Protein AF-A0A7U9MTB2-F1 (afdb_monomer_lite)

Foldseek 3Di:
DDKDKDKDDDPDDPPAAFPAKDKDWDWDQDPNDIDIDIDIDGDPDHDDDPDPIDMDMDDDDD

Structure (mmCIF, N/CA/C/O backbone):
data_AF-A0A7U9MTB2-F1
#
_entry.id   AF-A0A7U9MTB2-F1
#
loop_
_atom_site.group_PDB
_atom_site.id
_atom_site.type_symbol
_atom_site.label_atom_id
_atom_site.label_alt_id
_atom_site.label_comp_id
_atom_site.label_asym_id
_atom_site.label_entity_id
_atom_site.label_seq_id
_atom_site.pdbx_PDB_ins_code
_atom_site.Cartn_x
_atom_site.Cartn_y
_atom_site.Cartn_z
_atom_site.occupancy
_atom_site.B_iso_or_equiv
_atom_site.auth_seq_id
_atom_site.auth_comp_id
_atom_site.auth_asym_id
_atom_site.auth_atom_id
_atom_site.pdbx_PDB_model_num
ATOM 1 N N . MET A 1 1 ? -11.082 6.009 37.037 1.00 84.00 1 MET A N 1
ATOM 2 C CA . MET A 1 1 ? -10.739 6.127 35.606 1.00 84.00 1 MET A CA 1
ATOM 3 C C . MET A 1 1 ? -11.773 5.365 34.796 1.00 84.00 1 MET A C 1
ATOM 5 O O . MET A 1 1 ? -12.004 4.200 35.100 1.00 84.00 1 MET A O 1
ATOM 9 N N . PHE A 1 2 ? -12.412 5.997 33.815 1.00 88.19 2 PHE A N 1
ATOM 10 C CA . PHE A 1 2 ? -13.366 5.343 32.916 1.00 88.19 2 PHE A CA 1
ATOM 11 C C . PHE A 1 2 ? -13.033 5.656 31.456 1.00 88.19 2 PHE A C 1
ATOM 13 O O . PHE A 1 2 ? -12.527 6.736 31.146 1.00 88.19 2 PHE A O 1
ATOM 20 N N . CYS A 1 3 ? -13.291 4.698 30.561 1.00 90.88 3 CYS A N 1
ATOM 21 C CA . CYS A 1 3 ? -13.103 4.879 29.125 1.00 90.88 3 CYS A CA 1
ATOM 22 C C . CYS A 1 3 ? -14.439 4.797 28.386 1.00 90.88 3 CYS A C 1
ATOM 24 O O . CYS A 1 3 ? -15.279 3.951 28.693 1.00 90.88 3 CYS A O 1
ATOM 26 N N . PHE A 1 4 ? -14.603 5.658 27.391 1.00 92.69 4 PHE A N 1
ATOM 27 C CA . PHE A 1 4 ? -15.737 5.682 26.482 1.00 92.69 4 PHE A CA 1
ATOM 28 C C . PHE A 1 4 ? -15.240 5.391 25.064 1.00 92.69 4 PHE A C 1
ATOM 30 O O . PHE A 1 4 ? -14.328 6.062 24.573 1.00 92.69 4 PHE A O 1
ATOM 37 N N . ILE A 1 5 ? -15.816 4.372 24.423 1.00 93.38 5 ILE A N 1
ATOM 38 C CA . ILE A 1 5 ? -15.473 3.946 23.062 1.00 93.38 5 ILE A CA 1
ATOM 39 C C . ILE A 1 5 ? -16.716 4.106 22.195 1.00 93.38 5 ILE A C 1
ATOM 41 O O . ILE A 1 5 ? -17.753 3.510 22.476 1.00 93.38 5 ILE A O 1
ATOM 45 N N . GLN A 1 6 ? -16.598 4.886 21.125 1.00 92.12 6 GLN A N 1
ATOM 46 C CA . GLN A 1 6 ? -17.676 5.119 20.170 1.00 92.12 6 GLN A CA 1
ATOM 47 C C . GLN A 1 6 ? -17.228 4.719 18.762 1.00 92.12 6 GLN A C 1
ATOM 49 O O . GLN A 1 6 ? -16.176 5.167 18.305 1.00 92.12 6 GLN A O 1
ATOM 54 N N . GLU A 1 7 ? -18.027 3.905 18.068 1.00 91.25 7 GLU A N 1
ATOM 55 C CA . GLU A 1 7 ? -17.861 3.652 16.629 1.00 91.25 7 GLU A CA 1
ATOM 56 C C . GLU A 1 7 ? -18.259 4.911 15.846 1.00 91.25 7 GLU A C 1
ATOM 58 O O . GLU A 1 7 ? -19.281 5.539 16.132 1.00 91.25 7 GLU A O 1
ATOM 63 N N . VAL A 1 8 ? -17.431 5.315 14.886 1.00 89.38 8 VAL A N 1
ATOM 64 C CA . VAL A 1 8 ? -17.659 6.499 14.050 1.00 89.38 8 VAL A CA 1
ATOM 65 C C . VAL A 1 8 ? -17.578 6.118 12.577 1.00 89.38 8 VAL A C 1
ATOM 67 O O . VAL A 1 8 ? -16.946 5.129 12.216 1.00 89.38 8 VAL A O 1
ATOM 70 N N . GLU A 1 9 ? -18.208 6.907 11.709 1.00 83.25 9 GLU A N 1
ATOM 71 C CA . GLU A 1 9 ? -18.133 6.674 10.267 1.00 83.25 9 GLU A CA 1
ATOM 72 C C . GLU A 1 9 ? -16.730 6.983 9.723 1.00 83.25 9 GLU A C 1
ATOM 74 O O . GLU A 1 9 ? -16.101 7.991 10.071 1.00 83.25 9 GLU A O 1
ATOM 79 N N . VAL A 1 10 ? -16.236 6.119 8.834 1.00 78.62 10 VAL A N 1
ATOM 80 C CA . VAL A 1 10 ? -14.984 6.354 8.109 1.00 78.62 10 VAL A CA 1
ATOM 81 C C . VAL A 1 10 ? -15.249 7.311 6.953 1.00 78.62 10 VAL A C 1
ATOM 83 O O . VAL A 1 10 ? -15.872 6.943 5.963 1.00 78.62 10 VAL A O 1
ATOM 86 N N . LYS A 1 11 ? -14.730 8.540 7.059 1.00 72.06 11 LYS A N 1
ATOM 87 C CA . LYS A 1 11 ? -14.866 9.570 6.013 1.00 72.06 11 LYS A CA 1
ATOM 88 C C . LYS A 1 11 ? -14.074 9.251 4.742 1.00 72.06 11 LYS A C 1
ATOM 90 O O . LYS A 1 11 ? -14.493 9.626 3.654 1.00 72.06 11 LYS A O 1
ATOM 95 N N . THR A 1 12 ? -12.934 8.575 4.873 1.00 75.25 12 THR A N 1
ATOM 96 C CA . THR A 1 12 ? -12.064 8.197 3.753 1.00 75.25 12 THR A CA 1
ATOM 97 C C . THR A 1 12 ? -11.471 6.815 3.988 1.00 75.25 12 THR A C 1
ATOM 99 O O . THR A 1 12 ? -10.859 6.541 5.020 1.00 75.25 12 THR A O 1
ATOM 102 N N . VAL A 1 13 ? -11.653 5.922 3.018 1.00 74.69 13 VAL A N 1
ATOM 103 C CA . VAL A 1 13 ? -11.020 4.601 3.033 1.00 74.69 13 VAL A CA 1
ATOM 104 C C . VAL A 1 13 ? -9.641 4.754 2.403 1.00 74.69 13 VAL A C 1
ATOM 106 O O . VAL A 1 13 ? -9.538 5.141 1.240 1.00 74.69 13 VAL A O 1
ATOM 109 N N . SER A 1 14 ? -8.576 4.489 3.164 1.00 76.38 14 SER A N 1
ATOM 110 C CA . SER A 1 14 ? -7.234 4.455 2.581 1.00 76.38 14 SER A CA 1
ATOM 111 C C . SER A 1 14 ? -7.143 3.301 1.582 1.00 76.38 14 SER A C 1
ATOM 113 O O . SER A 1 14 ? -7.678 2.218 1.820 1.00 76.38 14 SER A O 1
ATOM 115 N N . ALA A 1 15 ? -6.454 3.525 0.462 1.00 77.94 15 ALA A N 1
ATOM 116 C CA . ALA A 1 15 ? -6.323 2.531 -0.603 1.00 77.94 15 ALA A CA 1
ATOM 117 C C . ALA A 1 15 ? -5.515 1.282 -0.184 1.00 77.94 15 ALA A C 1
ATOM 119 O O . ALA A 1 15 ? -5.465 0.319 -0.940 1.00 77.94 15 ALA A O 1
ATOM 120 N N . GLY A 1 16 ? -4.899 1.291 1.004 1.00 83.50 16 GLY A N 1
ATOM 121 C CA . GLY A 1 16 ? -3.966 0.262 1.458 1.00 83.50 16 GLY A CA 1
ATOM 122 C C . GLY A 1 16 ? -2.570 0.438 0.862 1.00 83.50 16 GLY A C 1
ATOM 123 O O . GLY A 1 16 ? -2.374 1.194 -0.095 1.00 83.50 16 GLY A O 1
ATOM 124 N N . GLU A 1 17 ? -1.586 -0.249 1.437 1.00 89.31 17 GLU A N 1
ATOM 125 C CA . GLU A 1 17 ? -0.226 -0.260 0.893 1.00 89.31 17 GLU A CA 1
ATOM 126 C C . GLU A 1 17 ? -0.156 -1.114 -0.385 1.00 89.31 17 GLU A C 1
ATOM 128 O O . GLU A 1 17 ? -0.862 -2.127 -0.476 1.00 89.31 17 GLU A O 1
ATOM 133 N N . PRO A 1 18 ? 0.664 -0.735 -1.381 1.00 91.88 18 PRO A N 1
ATOM 134 C CA . PRO A 1 18 ? 0.933 -1.565 -2.553 1.00 91.88 18 PRO A CA 1
ATOM 135 C C . PRO A 1 18 ? 1.484 -2.935 -2.151 1.00 91.88 18 PRO A C 1
ATOM 137 O O . PRO A 1 18 ? 2.324 -3.034 -1.257 1.00 91.88 18 PRO A O 1
ATOM 140 N N . LYS A 1 19 ? 1.057 -4.001 -2.836 1.00 93.25 19 LYS A N 1
ATOM 141 C CA . LYS A 1 19 ? 1.536 -5.369 -2.561 1.00 93.25 19 LYS A CA 1
ATOM 142 C C . LYS A 1 19 ? 2.966 -5.634 -3.034 1.00 93.25 19 LYS A C 1
ATOM 144 O O . LYS A 1 19 ? 3.523 -6.684 -2.729 1.00 93.25 19 LYS A O 1
ATOM 149 N N . GLY A 1 20 ? 3.566 -4.700 -3.763 1.00 93.06 20 GLY A N 1
ATOM 150 C CA . GLY A 1 20 ? 4.942 -4.813 -4.219 1.00 93.06 20 GLY A CA 1
ATOM 151 C C . GLY A 1 20 ? 5.339 -3.716 -5.197 1.00 93.06 20 GLY A C 1
ATOM 152 O O . GLY A 1 20 ? 4.676 -2.680 -5.314 1.00 93.06 20 GLY A O 1
ATOM 153 N N . PHE A 1 21 ? 6.429 -3.984 -5.910 1.00 92.44 21 PHE A N 1
ATOM 154 C CA . PHE A 1 21 ? 7.001 -3.120 -6.934 1.00 92.44 21 P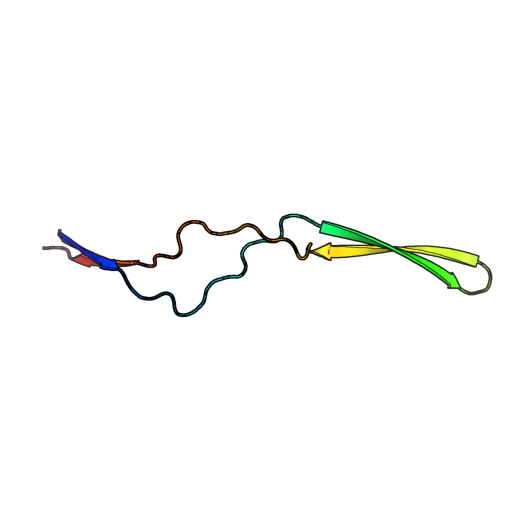HE A CA 1
ATOM 155 C C . PHE A 1 21 ? 6.983 -3.825 -8.285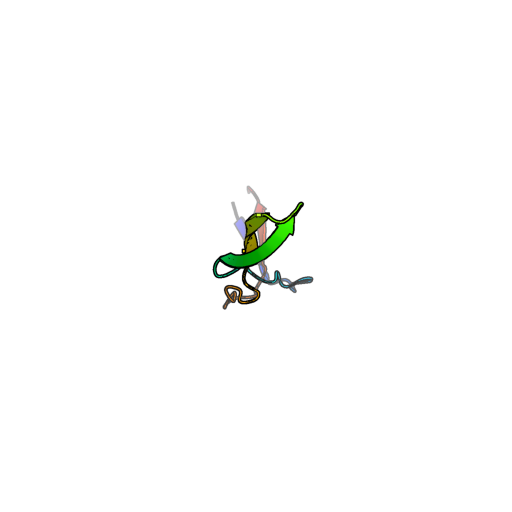 1.00 92.44 21 PHE A C 1
ATOM 157 O O . PHE A 1 21 ? 7.200 -5.034 -8.366 1.00 92.44 21 PHE A O 1
ATOM 164 N N . VAL A 1 22 ? 6.758 -3.050 -9.337 1.00 93.88 22 VAL A N 1
ATOM 165 C CA . VAL A 1 22 ? 6.868 -3.482 -10.727 1.00 93.88 22 VAL A CA 1
ATOM 166 C C . VAL A 1 22 ? 8.075 -2.775 -11.324 1.00 93.88 22 VAL A C 1
ATOM 168 O O . VAL A 1 22 ? 8.231 -1.568 -11.142 1.00 93.88 22 VAL A O 1
ATOM 171 N N . VAL A 1 23 ? 8.950 -3.534 -11.982 1.00 93.38 23 VAL A N 1
ATOM 172 C CA . VAL A 1 23 ? 10.137 -3.006 -12.661 1.00 93.38 23 VAL A CA 1
ATOM 173 C C . VAL A 1 23 ? 9.837 -2.923 -14.149 1.00 93.38 23 VAL A C 1
ATOM 175 O O . VAL A 1 23 ? 9.491 -3.929 -14.765 1.00 93.38 23 VAL A O 1
ATOM 178 N N . ASP A 1 24 ? 10.000 -1.735 -14.716 1.00 92.69 24 ASP A N 1
ATOM 179 C CA . ASP A 1 24 ? 9.882 -1.495 -16.146 1.00 92.69 24 ASP A CA 1
ATOM 180 C C . ASP A 1 24 ? 11.274 -1.434 -16.769 1.00 92.69 24 ASP A C 1
ATOM 182 O O . ASP A 1 24 ? 12.162 -0.713 -16.301 1.00 92.69 24 ASP A O 1
ATOM 186 N N . GLU A 1 25 ? 11.447 -2.167 -17.862 1.00 93.88 25 GLU A N 1
ATOM 187 C CA . GLU A 1 25 ? 12.630 -2.085 -18.705 1.00 93.88 25 GLU A CA 1
ATOM 188 C C . GLU A 1 25 ? 12.321 -1.204 -19.918 1.00 93.88 25 GLU A C 1
ATOM 190 O O . GLU A 1 25 ? 11.424 -1.490 -20.707 1.00 93.88 25 GLU A O 1
ATOM 195 N N . THR A 1 26 ? 13.080 -0.125 -20.083 1.00 90.94 26 THR A N 1
ATOM 196 C CA . THR A 1 26 ? 13.004 0.750 -21.253 1.00 90.94 26 THR A CA 1
ATOM 197 C C . THR A 1 26 ? 14.312 0.671 -22.023 1.00 90.94 26 THR A C 1
ATOM 199 O O . THR A 1 26 ? 15.351 1.148 -21.562 1.00 90.94 26 THR A O 1
ATOM 202 N N . LYS A 1 27 ? 14.265 0.093 -23.223 1.00 91.12 27 LYS A N 1
ATOM 203 C CA . LYS A 1 27 ? 15.394 0.116 -24.158 1.00 91.12 27 LYS A CA 1
ATOM 204 C C . LYS A 1 27 ? 15.390 1.442 -24.905 1.00 91.12 27 LYS A C 1
ATOM 206 O O . LYS A 1 27 ? 14.394 1.799 -25.528 1.00 91.12 27 LYS A O 1
ATOM 211 N N . VAL A 1 28 ? 16.495 2.169 -24.827 1.00 86.25 28 VAL A N 1
ATOM 212 C CA . VAL A 1 28 ? 16.677 3.469 -25.468 1.00 86.25 28 VAL A CA 1
ATOM 213 C C . VAL A 1 28 ? 17.947 3.405 -26.293 1.00 86.25 28 VAL A C 1
ATOM 215 O O . VAL A 1 28 ? 18.980 2.964 -25.805 1.00 86.25 28 VAL A O 1
ATOM 218 N N . THR A 1 29 ? 17.892 3.855 -27.537 1.00 85.06 29 THR A N 1
ATOM 219 C CA . THR A 1 29 ? 19.097 4.031 -28.349 1.00 85.06 29 THR A CA 1
ATOM 220 C C . THR A 1 29 ? 19.491 5.497 -28.289 1.00 85.06 29 THR A C 1
ATOM 222 O O . THR A 1 29 ? 18.691 6.359 -28.652 1.00 85.06 29 THR A O 1
ATOM 225 N N . TRP A 1 30 ? 20.698 5.787 -27.808 1.00 79.75 30 TRP A N 1
ATOM 226 C CA . TRP A 1 30 ? 21.249 7.140 -27.774 1.00 79.75 30 TRP A CA 1
ATOM 227 C C . TRP A 1 30 ? 22.584 7.128 -28.512 1.00 79.75 30 TRP A C 1
ATOM 229 O O . TRP A 1 30 ? 23.435 6.298 -28.224 1.00 79.75 30 TRP A O 1
ATOM 239 N N . ASP A 1 31 ? 22.744 8.022 -29.489 1.00 80.75 31 ASP A N 1
ATOM 240 C CA . ASP A 1 31 ? 23.973 8.163 -30.291 1.00 80.75 31 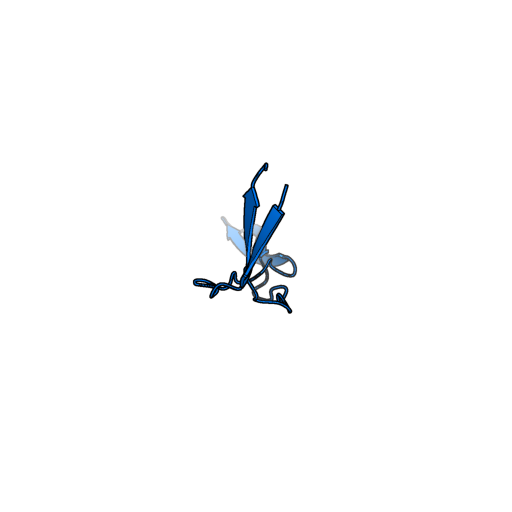ASP A CA 1
ATOM 241 C C . ASP A 1 31 ? 24.485 6.847 -30.922 1.00 80.75 31 ASP A C 1
ATOM 243 O O . ASP A 1 31 ? 25.673 6.553 -30.955 1.00 80.75 31 ASP A O 1
ATOM 247 N N . GLY A 1 32 ? 23.561 6.004 -31.401 1.00 84.12 32 GLY A N 1
ATOM 248 C CA . GLY A 1 32 ? 23.881 4.723 -32.049 1.00 84.12 32 GLY A CA 1
ATOM 249 C C . GLY A 1 32 ? 24.187 3.563 -31.093 1.00 84.12 32 GLY A C 1
ATOM 250 O O . GLY A 1 32 ? 24.208 2.414 -31.533 1.00 84.12 32 GLY A O 1
ATOM 251 N N . GLU A 1 33 ? 24.334 3.825 -29.794 1.00 84.06 33 GLU A N 1
ATOM 252 C CA . GLU A 1 33 ? 24.521 2.801 -28.767 1.00 84.06 33 GLU A CA 1
ATOM 253 C C . GLU A 1 33 ? 23.200 2.457 -28.065 1.00 84.06 33 GLU A C 1
ATOM 255 O O . GLU A 1 33 ? 22.347 3.308 -27.790 1.00 84.06 33 GLU A O 1
ATOM 260 N N . GLY A 1 34 ? 23.001 1.163 -27.800 1.00 86.50 34 GLY A N 1
ATOM 261 C CA . GLY A 1 34 ? 21.822 0.655 -27.107 1.00 86.50 34 GLY A CA 1
ATOM 262 C C . GLY A 1 34 ? 21.992 0.714 -25.593 1.00 86.50 34 GLY A C 1
ATOM 263 O O . GLY A 1 34 ? 22.842 0.026 -25.034 1.00 86.50 34 GLY A O 1
ATOM 264 N N . TYR A 1 35 ? 21.128 1.469 -24.925 1.00 87.12 35 TYR A N 1
ATOM 265 C CA . TYR A 1 35 ? 21.049 1.575 -23.474 1.00 87.12 35 TYR A CA 1
ATOM 266 C C . TYR A 1 35 ? 19.786 0.888 -22.964 1.00 87.12 35 TYR A C 1
ATOM 268 O O . TYR A 1 35 ? 18.712 0.979 -23.557 1.00 87.12 35 TYR A O 1
ATOM 276 N N . THR A 1 36 ? 19.899 0.211 -21.826 1.00 91.44 36 THR A N 1
ATOM 277 C CA . THR A 1 36 ? 18.736 -0.322 -21.113 1.00 91.44 36 THR A CA 1
ATOM 278 C C . THR A 1 36 ? 18.580 0.450 -19.817 1.00 91.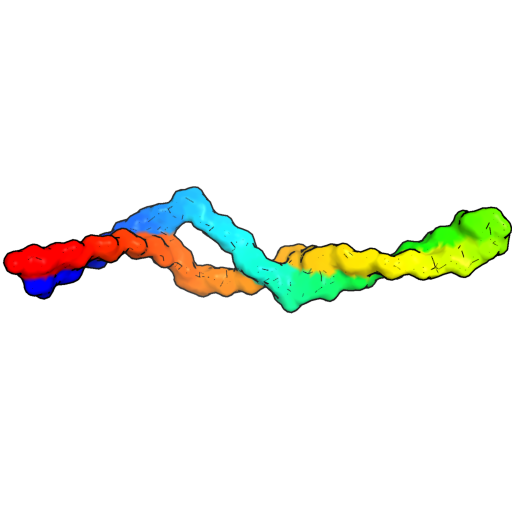44 36 THR A C 1
ATOM 280 O O . THR A 1 36 ? 19.463 0.428 -18.962 1.00 91.44 36 THR A O 1
ATOM 283 N N . LYS A 1 37 ? 17.463 1.162 -19.685 1.00 90.25 37 LYS A N 1
ATOM 284 C CA . LYS A 1 37 ? 17.087 1.863 -18.465 1.00 90.25 37 LYS A CA 1
ATOM 285 C C . LYS A 1 37 ? 16.074 1.018 -17.711 1.00 90.25 37 LYS A C 1
ATOM 287 O O . LYS A 1 37 ? 15.040 0.657 -18.263 1.00 90.25 37 LYS A O 1
ATOM 292 N N . TYR A 1 38 ? 16.345 0.783 -16.438 1.00 92.44 38 TYR A N 1
ATOM 293 C CA . TYR A 1 38 ? 15.382 0.188 -15.524 1.00 92.44 38 TYR A CA 1
ATOM 294 C C . TYR A 1 38 ? 14.740 1.290 -14.684 1.00 92.44 38 TYR A C 1
ATOM 296 O O . TYR A 1 38 ? 15.427 2.175 -14.166 1.00 92.44 38 TYR A O 1
ATOM 304 N N . SER A 1 39 ? 13.424 1.244 -14.551 1.00 92.56 39 SER A N 1
ATOM 305 C CA . SER A 1 39 ? 12.666 2.035 -13.584 1.00 92.56 39 SER A CA 1
ATOM 306 C C . SER A 1 39 ? 11.774 1.117 -12.772 1.00 92.56 39 SER A C 1
ATOM 308 O O . SER A 1 39 ? 11.567 -0.034 -13.136 1.00 92.56 39 SER A O 1
ATOM 310 N N . TYR A 1 40 ? 11.244 1.610 -11.661 1.00 92.94 40 TYR A N 1
ATOM 311 C CA . TYR A 1 40 ? 10.236 0.876 -10.917 1.00 92.94 40 TYR A CA 1
ATOM 312 C C . TYR A 1 40 ? 9.101 1.802 -10.502 1.00 92.94 40 TYR A C 1
ATOM 314 O O . TYR A 1 40 ? 9.292 3.008 -10.326 1.00 92.94 40 TYR A O 1
ATOM 322 N N . HIS A 1 41 ? 7.928 1.213 -10.317 1.00 93.00 41 HIS A N 1
ATOM 323 C CA . HIS A 1 41 ? 6.768 1.866 -9.735 1.00 93.00 41 HIS A CA 1
ATOM 324 C C . HIS A 1 41 ? 6.059 0.917 -8.763 1.00 93.00 41 HIS A C 1
ATOM 326 O O . HIS A 1 41 ? 6.299 -0.292 -8.739 1.00 93.00 41 HIS A O 1
ATOM 332 N N . TYR A 1 42 ? 5.205 1.472 -7.907 1.00 94.25 42 TYR A N 1
ATOM 333 C CA . TYR A 1 42 ? 4.389 0.668 -7.001 1.00 94.25 42 TYR A CA 1
ATOM 334 C C . TYR A 1 42 ? 3.315 -0.091 -7.774 1.00 94.25 42 TYR A C 1
ATOM 336 O O . TYR A 1 42 ? 2.646 0.490 -8.629 1.00 94.25 42 TYR A O 1
ATOM 344 N N . ALA A 1 43 ? 3.111 -1.362 -7.427 1.00 91.19 43 ALA A N 1
ATOM 345 C CA . ALA A 1 43 ? 2.042 -2.163 -8.004 1.00 91.19 43 ALA A CA 1
ATOM 346 C C . ALA A 1 43 ? 0.670 -1.508 -7.767 1.00 91.19 43 ALA A C 1
ATOM 348 O O . ALA A 1 43 ? 0.409 -0.908 -6.719 1.00 91.19 43 ALA A O 1
ATOM 349 N N . SER A 1 44 ? -0.225 -1.646 -8.745 1.00 90.38 44 SER A N 1
ATOM 350 C CA . SER A 1 44 ? -1.611 -1.182 -8.629 1.00 90.38 44 SER A CA 1
ATOM 351 C C . SER A 1 44 ? -2.403 -1.991 -7.598 1.00 90.38 44 SER A C 1
ATOM 353 O O . SER A 1 44 ? -3.304 -1.455 -6.953 1.00 90.38 44 SER A O 1
ATOM 355 N N . GLU A 1 45 ? -2.047 -3.264 -7.420 1.00 92.75 45 GLU A N 1
ATOM 356 C CA . GLU A 1 45 ? -2.638 -4.145 -6.422 1.00 92.75 45 GLU A CA 1
ATOM 357 C C . GLU A 1 45 ? -2.224 -3.7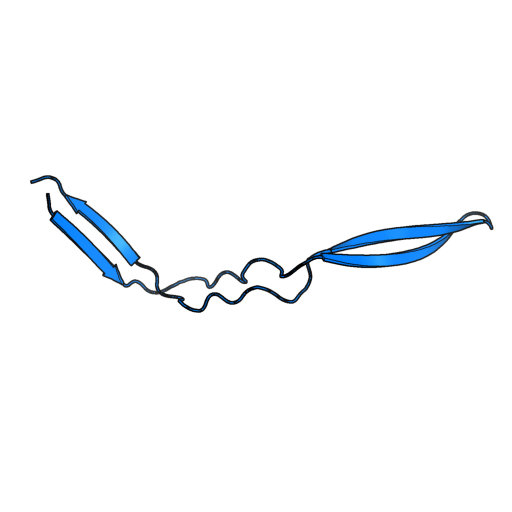23 -5.007 1.00 92.75 45 GLU A C 1
ATOM 359 O O . GLU A 1 45 ? -1.040 -3.541 -4.710 1.00 92.75 45 GLU A O 1
ATOM 364 N N . ARG A 1 46 ? -3.207 -3.588 -4.111 1.00 90.31 46 ARG A N 1
ATOM 365 C CA . ARG A 1 46 ? -3.012 -3.118 -2.734 1.00 90.31 46 ARG A CA 1
ATOM 366 C C . ARG A 1 46 ? -3.572 -4.100 -1.720 1.00 90.31 46 ARG A C 1
ATOM 368 O O . ARG A 1 46 ? -4.469 -4.886 -2.023 1.00 90.31 46 ARG A O 1
ATOM 375 N N . PHE A 1 47 ? -3.031 -4.066 -0.508 1.00 89.19 47 PHE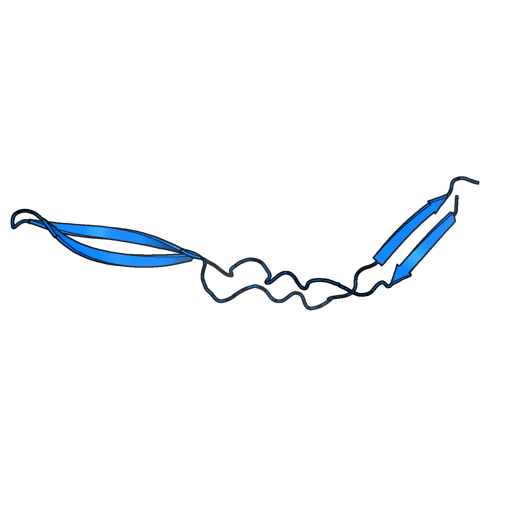 A N 1
ATOM 376 C CA . PHE A 1 47 ? -3.591 -4.826 0.601 1.00 89.19 47 PHE A CA 1
ATOM 377 C C . PHE A 1 47 ? -4.955 -4.269 0.992 1.00 89.19 47 PHE A C 1
ATOM 379 O O . PHE A 1 47 ? -5.102 -3.084 1.292 1.00 89.19 47 PHE A O 1
ATOM 386 N N . GLU A 1 48 ? -5.954 -5.144 1.032 1.00 85.06 48 GLU A N 1
ATOM 387 C CA . GLU A 1 48 ? -7.271 -4.769 1.515 1.00 85.06 48 GLU A CA 1
ATOM 388 C C . GLU A 1 48 ? -7.291 -4.734 3.037 1.00 85.06 48 GLU A C 1
ATOM 390 O O . GLU A 1 48 ? -6.750 -5.608 3.717 1.00 85.06 48 GLU A O 1
ATOM 395 N N . ARG A 1 49 ? -7.965 -3.724 3.585 1.00 81.19 49 ARG A N 1
ATOM 396 C CA . ARG A 1 49 ? -8.236 -3.664 5.014 1.00 81.19 49 ARG A CA 1
ATOM 397 C C . ARG A 1 49 ? -9.581 -4.351 5.283 1.00 81.19 49 ARG A C 1
ATOM 399 O O . ARG A 1 49 ? -10.611 -3.787 4.901 1.00 81.19 49 ARG A O 1
ATOM 406 N N . PRO A 1 50 ? -9.602 -5.525 5.943 1.00 78.62 50 PRO A N 1
ATOM 407 C CA . PRO A 1 50 ? -10.835 -6.290 6.138 1.00 78.62 50 PRO A CA 1
ATOM 408 C C . PRO A 1 50 ? -11.810 -5.593 7.096 1.00 78.62 50 PRO A C 1
ATOM 410 O O . PRO A 1 50 ? -13.021 -5.733 6.965 1.00 78.62 50 PRO A O 1
ATOM 413 N N . ILE A 1 51 ? -11.296 -4.798 8.042 1.00 81.62 51 ILE A N 1
ATOM 414 C CA . ILE A 1 51 ? -12.102 -4.037 9.001 1.00 81.62 51 ILE A CA 1
ATOM 415 C C . ILE A 1 51 ? -11.951 -2.547 8.703 1.00 81.62 51 ILE A C 1
ATOM 417 O O . ILE A 1 51 ? -10.869 -1.973 8.837 1.00 81.62 51 ILE A O 1
ATOM 421 N N . ARG A 1 52 ? -13.064 -1.913 8.331 1.00 78.44 52 ARG A N 1
ATOM 422 C CA . ARG A 1 52 ? -13.151 -0.477 8.022 1.00 78.44 52 ARG A CA 1
ATOM 423 C C . ARG A 1 52 ? -13.860 0.313 9.119 1.00 78.44 52 ARG A C 1
ATOM 425 O O . ARG A 1 52 ? -14.419 1.362 8.846 1.00 78.44 52 ARG A O 1
ATOM 432 N N . LYS A 1 53 ? -13.876 -0.197 10.348 1.00 84.50 53 LYS A N 1
ATOM 433 C CA . LYS A 1 53 ? -14.449 0.513 11.492 1.00 84.50 53 LYS A CA 1
ATOM 434 C C . LYS A 1 53 ? -13.428 1.491 12.060 1.00 84.50 53 LYS A C 1
ATOM 436 O O . LYS A 1 53 ? -12.252 1.147 12.206 1.00 84.50 53 LYS A O 1
ATOM 441 N N . SER A 1 54 ? -13.871 2.699 12.375 1.00 84.88 54 SER A N 1
ATOM 442 C CA . SER A 1 54 ? -13.104 3.679 13.141 1.00 84.88 54 SER A CA 1
ATOM 443 C C . SER A 1 54 ? -13.757 3.882 14.499 1.00 84.88 54 SER A C 1
ATOM 445 O O . SER A 1 54 ? -14.975 3.801 14.643 1.00 84.88 54 SER A O 1
ATOM 447 N N . TYR A 1 55 ? -12.927 4.155 15.503 1.00 89.75 55 TYR A N 1
ATOM 448 C CA . TYR A 1 55 ? -13.377 4.361 16.871 1.00 89.75 55 TYR A CA 1
ATOM 449 C C . TYR A 1 55 ? -12.786 5.646 17.430 1.00 89.75 55 TYR A C 1
ATOM 451 O O . TYR A 1 55 ? -11.611 5.946 17.215 1.00 89.75 55 TYR A O 1
ATOM 459 N N . ARG A 1 56 ? -13.597 6.383 18.184 1.00 88.81 56 ARG A N 1
ATOM 460 C CA . ARG A 1 56 ? -13.136 7.462 19.052 1.00 88.81 56 ARG A CA 1
ATOM 461 C C . ARG A 1 56 ? -13.053 6.917 20.472 1.00 88.81 56 ARG A C 1
ATOM 463 O O . ARG A 1 56 ? -14.054 6.448 21.006 1.00 88.81 56 ARG A O 1
ATOM 470 N N . ILE A 1 57 ? -11.864 6.986 21.061 1.00 92.69 57 ILE A N 1
ATOM 471 C CA . ILE A 1 57 ? -11.605 6.562 22.439 1.00 92.69 57 ILE A CA 1
ATOM 472 C C . ILE A 1 57 ? -11.407 7.821 23.280 1.00 92.69 57 ILE A C 1
ATOM 474 O O . ILE A 1 57 ? -10.673 8.727 22.889 1.00 92.69 57 ILE A O 1
ATOM 478 N N . SER A 1 58 ? -12.094 7.914 24.412 1.00 92.56 58 SER A N 1
ATOM 479 C CA . SER A 1 58 ? -11.930 8.997 25.386 1.00 92.56 58 SER A CA 1
ATOM 480 C C . SER A 1 58 ? -11.733 8.397 26.770 1.00 92.56 58 SER A C 1
ATOM 482 O O . SER A 1 58 ? -12.453 7.479 27.155 1.00 92.56 58 SER A O 1
ATOM 484 N N . VAL A 1 59 ? -10.724 8.875 27.494 1.00 93.38 59 VAL A N 1
ATOM 485 C CA . VAL A 1 59 ? -10.348 8.379 28.822 1.00 93.38 59 VAL A CA 1
ATOM 486 C C . VAL A 1 59 ? -10.492 9.528 29.807 1.00 93.38 59 VAL A C 1
ATOM 488 O O . VAL A 1 59 ? -9.991 10.620 29.551 1.00 93.38 59 VAL A O 1
ATOM 491 N N . HIS A 1 60 ? -11.182 9.276 30.915 1.00 90.25 60 HIS A N 1
ATOM 492 C CA . HIS A 1 60 ? -11.379 10.235 31.993 1.00 90.25 60 HIS A CA 1
ATOM 493 C C . HIS A 1 60 ? -10.797 9.674 33.289 1.00 90.25 60 HIS A C 1
ATOM 495 O O . HIS A 1 60 ? -11.124 8.555 33.705 1.00 90.25 60 HIS A O 1
ATOM 501 N N . GLU A 1 61 ? -9.933 10.451 33.933 1.00 82.62 61 GLU A N 1
ATOM 502 C CA . GLU A 1 61 ? -9.569 10.224 35.329 1.00 82.62 61 GLU A CA 1
ATOM 503 C C . GLU A 1 61 ? -10.740 10.650 36.228 1.00 82.62 61 GLU A C 1
ATOM 505 O O . GLU A 1 61 ? -11.514 11.533 35.860 1.00 82.62 61 GLU A O 1
ATOM 510 N N . SER A 1 62 ? -10.944 9.915 37.326 1.00 73.31 62 SER A N 1
ATOM 511 C CA . SER A 1 62 ? -12.096 10.113 38.220 1.00 73.31 62 SER A CA 1
ATOM 512 C C . SER A 1 62 ? -11.802 11.157 39.278 1.00 73.31 62 SER A C 1
ATOM 514 O O . SER A 1 62 ? -10.615 11.262 39.650 1.00 73.31 62 SER A O 1
#

Radius of gyration: 23.6 Å; chains: 1; bounding box: 43×16×70 Å

Sequence (62 aa):
MFCFIQEVEVKTVSAGEPKGFVVDETKVTWDGEGYTKYSYHYASERFERPIRKSYRISVHES

Secondary structure (DSSP, 8-state):
-EEEEEEE--S------BS-EEEEEEEEEETTEEEEEEEEEE-S-B---S---EEEEEEE--

pLDDT: mean 87.28, std 6.01, range [72.06, 94.25]